Protein AF-A0AA38I1I3-F1 (afdb_monomer)

Nearest PDB structures (foldseek):
  5c1f-assembly1_B  TM=3.430E-01  e=2.189E+00  Schizosaccharomyces pombe 972h-

Radius of gyration: 20.24 Å; Cα contacts (8 Å, |Δi|>4): 78; chains: 1; bounding box: 51×34×50 Å

pLDDT: mean 78.79, std 9.0, range [45.0, 91.19]

Foldseek 3Di:
DDLVVLVCVLCVVVVVVCLVLLLAQWDDDPVATDGDPVSLVVLVVVLVVLVVVLVVVLVCLVPPDPDPPVVSVVVNVVSVVVNVVSNVSNVCNVPVNVVVRVVVVVVSVVQVVCVVVVNDDPSVVSSVVVVVVVVVVVVVVVVVVVVVD

Sequence (149 aa):
MCLFQKYVNAFKILHFQNQILGITVLNTTKNGFKKSNFRIYCNLLALILFSNYTVYTIYTKATIYKSQLLLQTVELIMVVANCTYVVAVWLLAITKHQKTMQLLSKVIHFDQNLHKMGVRINYQKQKKRNLVQLLFNNLKIEELENQKI

Organism: NCBI:txid2755281

Secondary structure (DSSP, 8-state):
--HHHHHHHHHHHHHHHHHHTTS--EEEETTEEEE-HHHHHHHHHHHHHHHHHHHHHHHHHHHT----HHHHHHHHHHHHHHHHHHHHHHHHHHHSHHHHHHHHHHHHHHHHHHHHTT----HHHHHHHHHHHHHHHHHHHHHHHHTT-

Solvent-accessible surface area (backbone atoms only — not comparable to full-atom values): 8316 Å² total; per-residue (Å²): 133,60,68,68,58,53,52,49,63,38,43,41,66,61,54,51,49,34,40,73,73,34,57,36,38,64,38,83,54,100,89,48,76,41,84,35,70,68,49,47,54,52,42,52,51,50,50,54,53,50,51,54,50,48,53,50,52,52,49,45,53,72,72,69,56,88,64,59,70,69,59,48,52,54,52,49,51,51,52,52,54,52,47,54,49,54,52,50,47,41,50,45,19,68,74,44,42,66,59,56,49,51,50,55,53,50,53,51,53,50,50,54,50,38,43,73,73,69,50,75,81,61,46,66,62,50,31,51,50,54,51,51,54,50,52,52,56,51,50,54,49,52,54,56,55,66,72,73,112

Mean predicted aligned error: 10.08 Å

Structure (mmCIF, N/CA/C/O backbone):
data_AF-A0AA38I1I3-F1
#
_entry.id   AF-A0AA38I1I3-F1
#
loop_
_atom_site.group_PDB
_atom_site.id
_atom_site.type_symbol
_atom_site.label_atom_id
_atom_site.label_alt_id
_atom_site.label_comp_id
_atom_site.label_asym_id
_atom_site.label_entity_id
_atom_site.label_seq_id
_atom_site.pdbx_PDB_ins_code
_atom_site.Cartn_x
_atom_site.Cartn_y
_atom_site.Cartn_z
_atom_site.occupancy
_atom_site.B_iso_or_equiv
_atom_site.auth_seq_id
_atom_site.auth_comp_id
_atom_site.auth_asym_id
_atom_site.auth_atom_id
_atom_site.pdbx_PDB_model_num
ATOM 1 N N . MET A 1 1 ? -15.773 4.062 27.057 1.00 50.62 1 MET A N 1
ATOM 2 C CA . MET A 1 1 ? -14.833 4.094 25.906 1.00 50.62 1 MET A CA 1
ATOM 3 C C . MET A 1 1 ? -15.580 3.664 24.646 1.00 50.62 1 MET A C 1
ATOM 5 O O . MET A 1 1 ? -16.109 2.559 24.638 1.00 50.62 1 MET A O 1
ATOM 9 N N . CYS A 1 2 ? -15.680 4.533 23.634 1.00 63.75 2 CYS A N 1
ATOM 10 C CA . CYS A 1 2 ? -16.495 4.305 22.432 1.00 63.75 2 CYS A CA 1
ATOM 11 C C . CYS A 1 2 ? -16.010 3.076 21.628 1.00 63.75 2 CYS A C 1
ATOM 13 O O . CYS A 1 2 ? -14.802 2.884 21.471 1.00 63.75 2 CYS A O 1
ATOM 15 N N . LEU A 1 3 ? -16.935 2.248 21.119 1.00 66.06 3 LEU A N 1
ATOM 16 C CA . LEU A 1 3 ? -16.645 1.039 20.320 1.00 66.06 3 LEU A CA 1
ATOM 17 C C . LEU A 1 3 ? -15.763 1.345 19.102 1.00 66.06 3 LEU A C 1
ATOM 19 O O . LEU A 1 3 ? -14.800 0.628 18.839 1.00 66.06 3 LEU A O 1
ATOM 23 N N . PHE A 1 4 ? -16.015 2.485 18.454 1.00 67.88 4 PHE A N 1
ATOM 24 C CA . PHE A 1 4 ? -15.1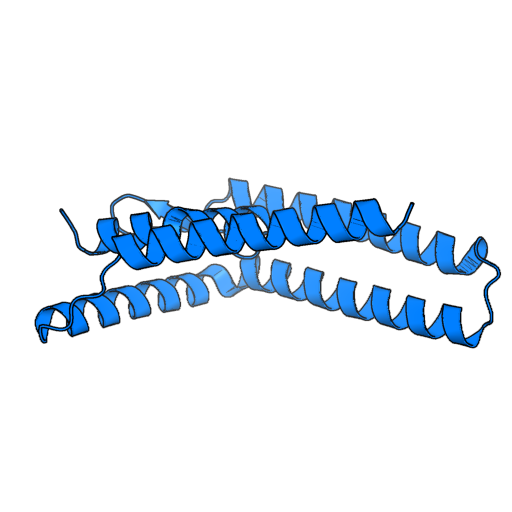86 3.019 17.373 1.00 67.88 4 PHE A CA 1
ATOM 25 C C . PHE A 1 4 ? -13.709 3.128 17.778 1.00 67.88 4 PHE A C 1
ATOM 27 O O . PHE A 1 4 ? -12.811 2.720 17.048 1.00 67.88 4 PHE A O 1
ATOM 34 N N . GLN A 1 5 ? -13.445 3.618 18.988 1.00 68.44 5 GLN A N 1
ATOM 35 C CA . GLN A 1 5 ? -12.089 3.838 19.474 1.00 68.44 5 GLN A CA 1
ATOM 36 C C . GLN A 1 5 ? -11.385 2.528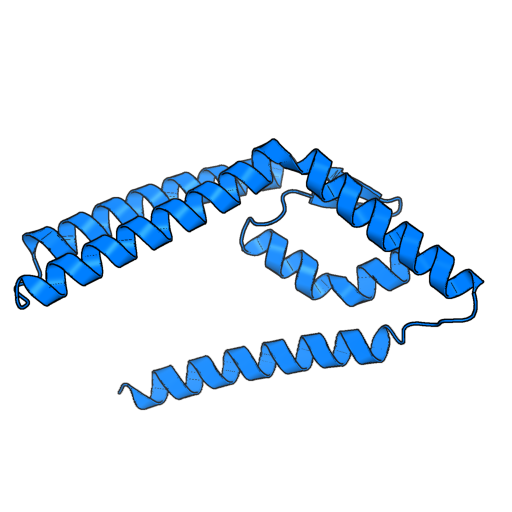 19.845 1.00 68.44 5 GLN A C 1
ATOM 38 O O . GLN A 1 5 ? -10.174 2.424 19.671 1.00 68.44 5 GLN A O 1
ATOM 43 N N . LYS A 1 6 ? -12.128 1.504 20.293 1.00 70.56 6 LYS A N 1
ATOM 44 C CA . LYS A 1 6 ? -11.585 0.148 20.490 1.00 70.56 6 LYS A CA 1
ATOM 45 C C . LYS A 1 6 ? -11.226 -0.511 19.156 1.00 70.56 6 LYS A C 1
ATOM 47 O O . LYS A 1 6 ? -10.121 -1.038 19.037 1.00 70.56 6 LYS A O 1
ATOM 52 N N . TYR A 1 7 ? -12.104 -0.405 18.157 1.00 70.62 7 TYR A N 1
ATOM 53 C CA . TYR A 1 7 ? -11.866 -0.910 16.802 1.00 70.62 7 TYR A CA 1
ATOM 54 C C . TYR A 1 7 ? -10.635 -0.250 16.166 1.00 70.62 7 TYR A C 1
ATOM 56 O O . TYR A 1 7 ? -9.682 -0.930 15.781 1.00 70.62 7 TYR A O 1
ATOM 64 N N . VAL A 1 8 ? -10.595 1.087 16.149 1.00 71.38 8 VAL A N 1
ATOM 65 C CA . VAL A 1 8 ? -9.458 1.849 15.614 1.00 71.38 8 VAL A CA 1
ATOM 66 C C . VAL A 1 8 ? -8.164 1.492 16.338 1.00 71.38 8 VAL A C 1
ATOM 68 O O . VAL A 1 8 ? -7.137 1.343 15.690 1.00 71.38 8 VAL A O 1
ATOM 71 N N . ASN A 1 9 ? -8.185 1.311 17.661 1.00 74.62 9 ASN A N 1
ATOM 72 C CA . ASN A 1 9 ? -6.972 0.990 18.415 1.00 74.62 9 ASN A CA 1
ATOM 73 C C . ASN A 1 9 ? -6.455 -0.438 18.150 1.00 74.62 9 ASN A C 1
ATOM 75 O O . ASN A 1 9 ? -5.247 -0.671 18.191 1.00 74.62 9 ASN A O 1
ATOM 79 N N . ALA A 1 10 ? -7.343 -1.389 17.853 1.00 71.06 10 ALA A N 1
ATOM 80 C CA . ALA A 1 10 ? -6.961 -2.756 17.504 1.00 71.06 10 ALA A CA 1
ATOM 81 C C . ALA A 1 10 ? -6.372 -2.854 16.091 1.00 71.06 10 ALA A C 1
ATOM 83 O O . ALA A 1 10 ? -5.372 -3.540 15.877 1.00 71.06 10 ALA A O 1
ATOM 84 N N . PHE A 1 11 ? -6.955 -2.117 15.144 1.00 73.38 11 PHE A N 1
ATOM 85 C CA . PHE A 1 11 ? -6.510 -2.069 13.751 1.00 73.38 11 PHE A CA 1
ATOM 86 C C . PHE A 1 11 ? -5.519 -0.937 13.463 1.00 73.38 11 PHE A C 1
ATOM 88 O O . PHE A 1 11 ? -5.116 -0.764 12.317 1.00 73.38 11 PHE A O 1
ATOM 95 N N . LYS A 1 12 ? -5.080 -0.190 14.483 1.00 76.25 12 LYS A N 1
ATOM 96 C CA . LYS A 1 12 ? -4.204 0.982 14.332 1.00 76.25 12 LYS A CA 1
ATOM 97 C C . LYS A 1 12 ? -2.928 0.656 13.564 1.00 76.25 12 LYS A C 1
ATOM 99 O O . LYS A 1 12 ? -2.538 1.416 12.688 1.00 76.25 12 LYS A O 1
ATOM 104 N N . ILE A 1 13 ? -2.306 -0.477 13.889 1.00 74.31 13 ILE A N 1
ATOM 105 C CA . ILE A 1 13 ? -1.047 -0.919 13.278 1.00 74.31 13 ILE A CA 1
ATOM 106 C C . ILE A 1 13 ? -1.269 -1.262 11.799 1.00 74.31 13 ILE A C 1
ATOM 108 O O . ILE A 1 13 ? -0.555 -0.758 10.941 1.00 74.31 13 ILE A O 1
ATOM 112 N N . LEU A 1 14 ? -2.316 -2.033 11.490 1.00 74.88 14 LEU A N 1
ATOM 113 C CA . LEU A 1 14 ? -2.663 -2.395 10.113 1.00 74.88 14 LEU A CA 1
ATOM 114 C C . LEU A 1 14 ? -3.053 -1.163 9.282 1.00 74.88 14 LEU A C 1
ATOM 116 O O . LEU A 1 14 ? -2.638 -1.013 8.139 1.00 74.88 14 LEU A O 1
ATOM 120 N N . HIS A 1 15 ? -3.832 -0.250 9.864 1.00 76.56 15 HIS A N 1
ATOM 121 C CA . HIS A 1 15 ? -4.217 0.991 9.203 1.00 76.56 15 HIS A CA 1
ATOM 122 C C . HIS A 1 15 ? -3.000 1.878 8.925 1.00 76.56 15 HIS A C 1
ATOM 124 O O . HIS A 1 15 ? -2.907 2.462 7.851 1.00 76.56 15 HIS A O 1
ATOM 130 N N . PHE A 1 16 ? -2.048 1.935 9.858 1.00 76.94 16 PHE A N 1
ATOM 131 C CA . PHE A 1 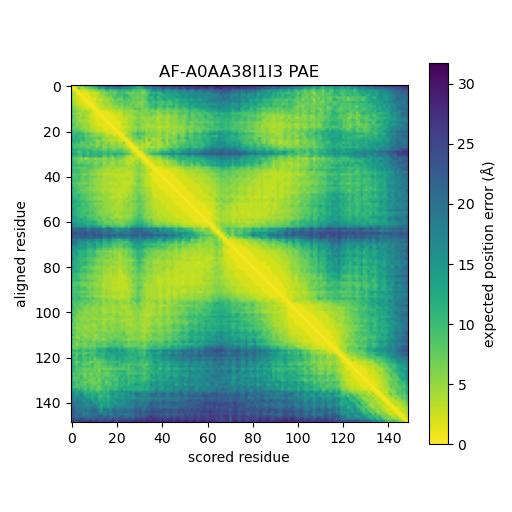16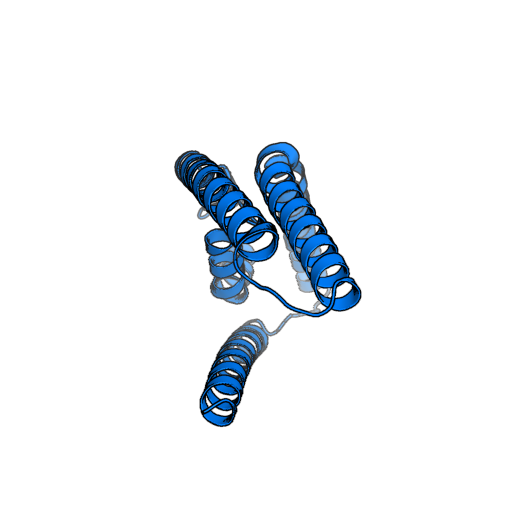 ? -0.790 2.651 9.678 1.00 76.94 16 PHE A CA 1
ATOM 132 C C . PHE A 1 16 ? 0.076 2.038 8.566 1.00 76.94 16 PHE A C 1
ATOM 134 O O . PHE A 1 16 ? 0.624 2.770 7.748 1.00 76.94 16 PHE A O 1
ATOM 141 N N . GLN A 1 17 ? 0.134 0.711 8.458 1.00 77.94 17 GLN A N 1
ATOM 142 C CA . GLN A 1 17 ? 0.820 0.043 7.347 1.00 77.94 17 GLN A CA 1
ATOM 143 C C . GLN A 1 17 ? 0.149 0.321 6.004 1.00 77.94 17 GLN A C 1
ATOM 145 O O . GLN A 1 17 ? 0.817 0.717 5.055 1.00 77.94 17 GLN A O 1
ATOM 150 N N . ASN A 1 18 ? -1.178 0.214 5.937 1.00 79.69 18 ASN A N 1
ATOM 151 C CA . ASN A 1 18 ? -1.936 0.535 4.725 1.00 79.69 18 ASN A CA 1
ATOM 152 C C . ASN A 1 18 ? -1.781 2.007 4.313 1.00 79.69 18 ASN A C 1
ATOM 154 O O . ASN A 1 18 ? -1.904 2.348 3.140 1.00 79.69 18 ASN A O 1
ATOM 158 N N . GLN A 1 19 ? -1.518 2.886 5.276 1.00 80.12 19 GLN A N 1
ATOM 159 C CA . GLN A 1 19 ? -1.193 4.282 5.036 1.00 80.12 19 GLN A CA 1
ATOM 160 C C . GLN A 1 19 ? 0.231 4.482 4.498 1.00 80.12 19 GLN A C 1
ATOM 162 O O . GLN A 1 19 ? 0.398 5.293 3.593 1.00 80.12 19 GLN A O 1
ATOM 167 N N . ILE A 1 20 ? 1.233 3.775 5.033 1.00 78.56 20 ILE A N 1
ATOM 168 C CA . ILE A 1 20 ? 2.620 3.824 4.532 1.00 78.56 20 ILE A CA 1
ATOM 169 C C . ILE A 1 20 ? 2.696 3.262 3.112 1.00 78.56 20 ILE A C 1
ATOM 171 O O . ILE A 1 20 ? 3.303 3.869 2.241 1.00 78.56 20 ILE A O 1
ATOM 175 N N . LEU A 1 21 ? 2.025 2.136 2.865 1.00 77.38 21 LEU A N 1
ATOM 176 C CA . LEU A 1 21 ? 1.981 1.474 1.559 1.00 77.38 21 LEU A CA 1
ATOM 177 C C . LEU A 1 21 ? 1.139 2.232 0.519 1.00 77.38 21 LEU A C 1
ATOM 179 O O . LEU A 1 21 ? 0.973 1.758 -0.602 1.00 77.38 21 LEU A O 1
ATOM 183 N N . GLY A 1 22 ? 0.542 3.367 0.889 1.00 75.19 22 GLY A N 1
ATOM 184 C CA . GLY A 1 22 ? -0.278 4.180 -0.005 1.00 75.19 22 GLY A CA 1
ATOM 185 C C . GLY A 1 22 ? -1.628 3.569 -0.391 1.00 75.19 22 GLY A C 1
ATOM 186 O O . GLY A 1 22 ? -2.340 4.116 -1.230 1.00 75.19 22 GLY A O 1
ATOM 187 N N . ILE A 1 23 ? -2.028 2.470 0.248 1.00 78.75 23 ILE A N 1
ATOM 188 C CA . ILE A 1 23 ? -3.291 1.756 -0.003 1.00 78.75 23 ILE A CA 1
ATOM 189 C C . ILE A 1 23 ? -4.488 2.556 0.535 1.00 78.75 23 ILE A C 1
ATOM 191 O O . ILE A 1 23 ? -5.605 2.457 0.023 1.00 78.75 23 ILE A O 1
ATOM 195 N N . THR A 1 24 ? -4.280 3.383 1.565 1.00 77.81 24 THR A N 1
ATOM 196 C CA . THR A 1 24 ? -5.336 4.232 2.131 1.00 77.81 24 THR A CA 1
ATOM 197 C C . THR A 1 24 ? -4.880 5.668 2.355 1.00 77.81 24 THR A C 1
ATOM 199 O O . THR A 1 24 ? -3.923 5.925 3.078 1.00 77.81 24 THR A O 1
ATOM 202 N N . VAL A 1 25 ? -5.653 6.617 1.825 1.00 81.25 25 VAL A N 1
ATOM 203 C CA . VAL A 1 25 ? -5.421 8.069 1.965 1.00 81.25 25 VAL A CA 1
ATOM 204 C C . VAL A 1 25 ? -6.232 8.687 3.126 1.00 81.25 25 VAL A C 1
ATOM 206 O O . VAL A 1 25 ? -6.306 9.904 3.331 1.00 81.25 25 VAL A O 1
ATOM 209 N N . LEU A 1 26 ? -6.905 7.835 3.894 1.00 79.12 26 LEU A N 1
ATOM 210 C CA . LEU A 1 26 ? -7.775 8.235 4.990 1.00 79.12 26 LEU A CA 1
ATOM 211 C C . LEU A 1 26 ? -6.955 8.433 6.262 1.00 79.12 26 LEU A C 1
ATOM 213 O O . LEU A 1 26 ? -6.073 7.639 6.576 1.00 79.12 26 LEU A O 1
ATOM 217 N N . ASN A 1 27 ? -7.282 9.479 7.007 1.00 78.38 27 ASN A N 1
ATOM 218 C CA . ASN A 1 27 ? -6.815 9.703 8.361 1.00 78.38 27 ASN A CA 1
ATOM 219 C C . ASN A 1 27 ? -7.931 9.382 9.358 1.00 78.38 27 ASN A C 1
ATOM 221 O O . ASN A 1 27 ? -9.113 9.601 9.084 1.00 78.38 27 ASN A O 1
ATOM 225 N N . THR A 1 28 ? -7.544 8.900 10.530 1.00 72.81 28 THR A N 1
ATOM 226 C CA . THR A 1 28 ? -8.469 8.585 11.623 1.00 72.81 28 THR A CA 1
ATOM 227 C C . THR A 1 28 ? -8.636 9.796 12.530 1.00 72.81 28 THR A C 1
ATOM 229 O O . THR A 1 28 ? -7.656 10.294 13.079 1.00 72.81 28 THR A O 1
ATOM 232 N N . THR A 1 29 ? -9.868 10.266 12.714 1.00 71.81 29 THR A N 1
ATOM 233 C CA . THR A 1 29 ? -10.228 11.279 13.719 1.00 71.81 29 THR A CA 1
ATOM 234 C C . THR A 1 29 ? -11.038 10.632 14.844 1.00 71.81 29 THR A C 1
ATOM 236 O O . THR A 1 29 ? -11.422 9.468 14.751 1.00 71.81 29 THR A O 1
ATOM 239 N N . LYS A 1 30 ? -11.312 11.371 15.930 1.00 63.34 30 LYS A N 1
ATOM 240 C CA . LYS A 1 30 ? -12.101 10.858 17.068 1.00 63.34 30 LYS A CA 1
ATOM 241 C C . LYS A 1 30 ? -13.515 10.394 16.669 1.00 63.34 30 LYS A C 1
ATOM 243 O O . LYS A 1 30 ? -14.045 9.501 17.320 1.00 63.34 30 LYS A O 1
ATOM 248 N N . ASN A 1 31 ? -14.074 10.947 15.587 1.00 64.19 31 ASN A N 1
ATOM 249 C CA . ASN A 1 31 ? -15.465 10.733 15.175 1.00 64.19 31 ASN A CA 1
ATOM 250 C C . ASN A 1 31 ? -15.609 10.001 13.826 1.00 64.19 31 ASN A C 1
ATOM 252 O O . ASN A 1 31 ? -16.728 9.843 13.347 1.00 64.19 31 ASN A O 1
ATOM 256 N N . GLY A 1 32 ? -14.516 9.568 13.183 1.00 72.00 32 GLY A N 1
ATOM 257 C CA . GLY A 1 32 ? -14.605 8.876 11.894 1.00 72.00 32 GLY A CA 1
ATOM 258 C C . GLY A 1 32 ? -13.318 8.882 11.072 1.00 72.00 32 GLY A C 1
ATOM 259 O O . GLY A 1 32 ? -12.233 9.184 11.566 1.00 72.00 32 GLY A O 1
ATOM 260 N N . PHE A 1 33 ? -13.451 8.552 9.788 1.00 78.50 33 PHE A N 1
ATOM 261 C CA . PHE A 1 33 ? -12.370 8.655 8.807 1.00 78.50 33 PHE A CA 1
ATOM 262 C C . PHE A 1 33 ? -12.525 9.945 8.007 1.00 78.50 33 PHE A C 1
ATOM 264 O O . PHE A 1 33 ? -13.623 10.270 7.560 1.00 78.50 33 PHE A O 1
ATOM 271 N N . LYS A 1 34 ? -11.430 10.680 7.808 1.00 81.19 34 LYS A N 1
ATOM 272 C CA . LYS A 1 34 ? -11.396 11.895 6.985 1.00 81.19 34 LYS A CA 1
ATOM 273 C C . LYS A 1 34 ? -10.280 11.787 5.956 1.00 81.19 34 LYS A C 1
ATOM 275 O O . LYS A 1 34 ? -9.194 11.309 6.264 1.00 81.19 34 LYS A O 1
ATOM 280 N N . LYS A 1 35 ? -10.523 12.260 4.738 1.00 81.44 35 LYS A N 1
ATOM 281 C CA . LYS A 1 35 ? -9.493 12.384 3.699 1.00 81.44 35 LYS A CA 1
ATOM 282 C C . LYS A 1 35 ? -8.354 13.296 4.176 1.00 81.44 35 LYS A C 1
ATOM 284 O O . LYS A 1 35 ? -8.618 14.352 4.751 1.00 81.44 35 LYS A O 1
ATOM 289 N N . SER A 1 36 ? -7.104 12.906 3.930 1.00 83.62 36 SER A N 1
ATOM 290 C CA . SER A 1 36 ? -5.931 13.742 4.207 1.00 83.62 36 SER A CA 1
ATOM 291 C C . SER A 1 36 ? -5.271 14.177 2.907 1.00 83.62 36 SER A C 1
ATOM 293 O O . SER A 1 36 ? -4.767 13.338 2.168 1.00 83.62 36 SER A O 1
ATOM 295 N N . ASN A 1 37 ? -5.241 15.487 2.647 1.00 80.75 37 ASN A N 1
ATOM 296 C CA . ASN A 1 37 ? -4.601 16.036 1.449 1.00 80.75 37 ASN A CA 1
ATOM 297 C C . ASN A 1 37 ? -3.091 15.763 1.442 1.00 80.75 37 ASN A C 1
ATOM 299 O O . ASN A 1 37 ? -2.562 15.347 0.421 1.00 80.75 37 ASN A O 1
ATOM 303 N N . PHE A 1 38 ? -2.423 15.884 2.595 1.00 83.94 38 PHE A N 1
ATOM 304 C CA . PHE A 1 38 ? -0.999 15.559 2.743 1.00 83.94 38 PHE A CA 1
ATOM 305 C C . PHE A 1 38 ? -0.668 14.145 2.242 1.00 83.94 38 PHE A C 1
ATOM 307 O O . PHE A 1 38 ? 0.249 13.960 1.453 1.00 83.94 38 PHE A O 1
ATOM 314 N N . ARG A 1 39 ? -1.480 13.149 2.616 1.00 82.56 39 ARG A N 1
ATOM 315 C CA . ARG A 1 39 ? -1.273 11.756 2.192 1.00 82.56 39 ARG A CA 1
ATOM 316 C C . ARG A 1 39 ? -1.503 11.540 0.695 1.00 82.56 39 ARG A C 1
ATOM 318 O O . ARG A 1 39 ? -0.887 10.651 0.123 1.00 82.56 39 ARG A O 1
ATOM 325 N N . ILE A 1 40 ? -2.356 12.344 0.056 1.00 83.81 40 ILE A N 1
ATOM 326 C CA . ILE A 1 40 ? -2.520 12.317 -1.408 1.00 83.81 40 ILE A CA 1
ATOM 327 C C . ILE A 1 40 ? -1.234 12.783 -2.065 1.00 83.81 40 ILE A C 1
ATOM 329 O O . ILE A 1 40 ? -0.753 12.114 -2.970 1.00 83.81 40 ILE A O 1
ATOM 333 N N . TYR A 1 41 ? -0.660 13.888 -1.584 1.00 86.88 41 TYR A N 1
ATOM 334 C CA . TYR A 1 41 ? 0.611 14.384 -2.101 1.00 86.88 41 TYR A CA 1
ATOM 335 C C . TYR A 1 41 ? 1.738 13.369 -1.894 1.00 86.88 41 TYR A C 1
ATOM 337 O O . TYR A 1 41 ? 2.477 13.110 -2.836 1.00 86.88 41 TYR A O 1
ATOM 345 N N . CYS A 1 42 ? 1.821 12.718 -0.727 1.00 85.38 42 CYS A N 1
ATOM 346 C CA . CYS A 1 42 ? 2.784 11.635 -0.505 1.00 85.38 42 CYS A CA 1
ATOM 347 C C . CYS A 1 42 ? 2.587 10.466 -1.482 1.00 85.38 42 CYS A C 1
ATOM 349 O O . CYS A 1 42 ? 3.565 9.988 -2.044 1.00 85.38 42 CYS A O 1
ATOM 351 N N . ASN A 1 43 ? 1.343 10.035 -1.726 1.00 85.50 43 ASN A N 1
ATOM 352 C CA . ASN A 1 43 ? 1.056 8.979 -2.702 1.00 85.50 43 ASN A CA 1
ATOM 353 C C . ASN A 1 43 ? 1.414 9.385 -4.133 1.00 85.50 43 ASN A C 1
ATOM 355 O O . ASN A 1 43 ? 1.935 8.565 -4.880 1.00 85.50 43 ASN A O 1
ATOM 359 N N . LEU A 1 44 ? 1.138 10.630 -4.527 1.00 85.69 44 LEU A N 1
ATOM 360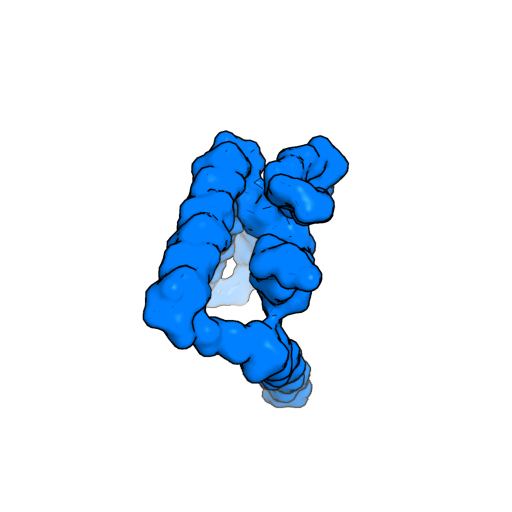 C CA . LEU A 1 44 ? 1.502 11.139 -5.850 1.00 85.69 44 LEU A CA 1
ATOM 361 C C . LEU A 1 44 ? 3.023 11.212 -6.016 1.00 85.69 44 LEU A C 1
ATOM 363 O O . LEU A 1 44 ? 3.542 10.777 -7.039 1.00 85.69 44 LEU A O 1
ATOM 367 N N . LEU A 1 45 ? 3.738 11.697 -4.997 1.00 89.06 45 LEU A N 1
ATOM 368 C CA . LEU A 1 45 ? 5.199 11.713 -4.982 1.00 89.06 45 LEU A CA 1
ATOM 369 C C . LEU A 1 45 ? 5.766 10.289 -5.082 1.00 89.06 45 LEU A C 1
ATOM 371 O O . LEU A 1 45 ? 6.649 10.034 -5.897 1.00 89.06 45 LEU A O 1
ATOM 375 N N . ALA A 1 46 ? 5.225 9.352 -4.299 1.00 87.19 46 ALA A N 1
ATOM 376 C CA . ALA A 1 46 ? 5.611 7.949 -4.362 1.00 87.19 46 ALA A CA 1
ATOM 377 C C . ALA A 1 46 ? 5.366 7.362 -5.760 1.00 87.19 46 ALA A C 1
ATOM 379 O O . ALA A 1 46 ? 6.224 6.649 -6.269 1.00 87.19 46 ALA A O 1
ATOM 380 N N . LEU A 1 47 ? 4.246 7.705 -6.410 1.00 87.56 47 LEU A N 1
ATOM 381 C CA . LEU A 1 47 ? 3.919 7.261 -7.768 1.00 87.56 47 LEU A CA 1
ATOM 382 C C . LEU A 1 47 ? 4.941 7.757 -8.794 1.00 87.56 47 LEU A C 1
ATOM 384 O O . LEU A 1 47 ? 5.401 6.965 -9.611 1.00 87.56 47 LEU A O 1
ATOM 388 N N . ILE A 1 48 ? 5.349 9.026 -8.701 1.00 88.31 48 ILE A N 1
ATOM 389 C CA . ILE A 1 48 ? 6.385 9.611 -9.565 1.00 88.31 48 ILE A CA 1
ATOM 390 C C . ILE A 1 48 ? 7.742 8.928 -9.337 1.00 88.31 48 ILE A C 1
ATOM 392 O O . ILE A 1 48 ? 8.443 8.589 -10.291 1.00 88.31 48 ILE A O 1
ATOM 396 N N . LEU A 1 49 ? 8.141 8.708 -8.083 1.00 90.56 49 LEU A N 1
ATOM 397 C CA . LEU A 1 49 ? 9.409 8.039 -7.774 1.00 90.56 49 LEU A CA 1
ATOM 398 C C . LEU A 1 49 ? 9.403 6.581 -8.257 1.00 90.56 49 LEU A C 1
ATOM 400 O O . LEU A 1 49 ? 10.363 6.127 -8.878 1.00 90.56 49 LEU A O 1
ATOM 404 N N . PHE A 1 50 ? 8.296 5.871 -8.037 1.00 89.19 50 PHE A N 1
ATOM 405 C CA . PHE A 1 50 ? 8.124 4.483 -8.452 1.00 89.19 50 PHE A CA 1
ATOM 406 C C . PHE A 1 50 ? 8.119 4.322 -9.976 1.00 89.19 50 PHE A C 1
ATOM 408 O O . PHE A 1 50 ? 8.734 3.388 -10.493 1.00 89.19 50 PHE A O 1
ATOM 415 N N . SER A 1 51 ? 7.480 5.236 -10.717 1.00 86.50 51 SER A N 1
ATOM 416 C CA . SER A 1 51 ? 7.493 5.190 -12.182 1.00 86.50 51 SER A CA 1
ATOM 417 C C . SER A 1 51 ? 8.904 5.390 -12.736 1.00 86.50 51 SER A C 1
ATOM 419 O O . SER A 1 51 ? 9.324 4.626 -13.602 1.00 86.50 51 SER A O 1
ATOM 421 N N . ASN A 1 52 ? 9.662 6.351 -12.194 1.00 89.50 52 ASN A N 1
ATOM 422 C CA . ASN A 1 52 ? 11.055 6.579 -12.594 1.00 89.50 52 ASN A CA 1
ATOM 423 C C . ASN A 1 52 ? 11.937 5.359 -12.297 1.00 89.50 52 ASN A C 1
ATOM 425 O O . ASN A 1 52 ? 12.685 4.909 -13.166 1.00 89.50 52 ASN A O 1
ATOM 429 N N . TYR A 1 53 ? 11.801 4.781 -11.101 1.00 90.25 53 TYR A N 1
ATOM 430 C CA . TYR A 1 53 ? 12.511 3.558 -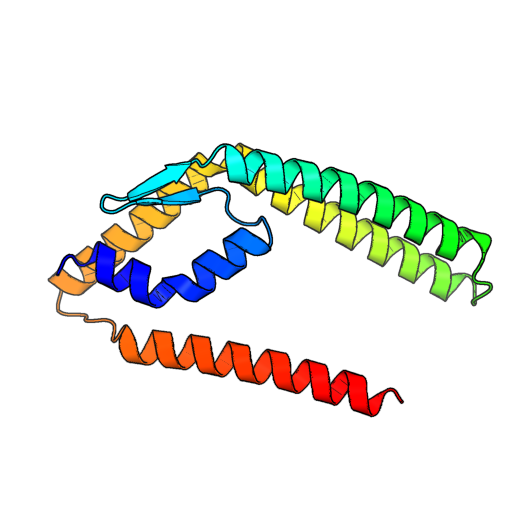10.733 1.00 90.25 53 TYR A CA 1
ATOM 431 C C . TYR A 1 53 ? 12.169 2.395 -11.675 1.00 90.25 53 TYR A C 1
ATOM 433 O O . TYR A 1 53 ? 13.067 1.715 -12.162 1.00 90.25 53 TYR A O 1
ATOM 441 N N . THR A 1 54 ? 10.888 2.209 -12.006 1.00 89.06 54 THR A N 1
ATOM 442 C CA . THR A 1 54 ? 10.451 1.128 -12.903 1.00 89.06 54 THR A CA 1
ATOM 443 C C . THR A 1 54 ? 11.038 1.282 -14.304 1.00 89.06 54 THR A C 1
ATOM 445 O O . THR A 1 54 ? 11.523 0.304 -14.871 1.00 89.06 54 THR A O 1
ATOM 448 N N . VAL A 1 55 ? 11.035 2.498 -14.861 1.00 90.31 55 VAL A N 1
ATOM 449 C CA . VAL A 1 55 ? 11.644 2.775 -16.174 1.00 90.31 55 VAL A CA 1
ATOM 450 C C . VAL A 1 55 ? 13.136 2.441 -16.151 1.00 90.31 55 VAL A C 1
ATOM 452 O O . VAL A 1 55 ? 13.629 1.776 -17.062 1.00 90.31 55 VAL A O 1
ATOM 455 N N . TYR A 1 56 ? 13.841 2.815 -15.081 1.00 90.44 56 TYR A N 1
ATOM 456 C CA . TYR A 1 56 ? 15.246 2.459 -14.895 1.00 90.44 56 TYR A CA 1
ATOM 457 C C . TYR A 1 56 ? 15.460 0.936 -14.795 1.00 90.44 56 TYR A C 1
ATOM 459 O O . TYR A 1 56 ? 16.351 0.388 -15.448 1.00 90.44 56 TYR A O 1
ATOM 467 N N . THR A 1 57 ? 14.623 0.212 -14.045 1.00 87.69 57 THR A N 1
ATOM 468 C CA . THR A 1 57 ? 14.692 -1.259 -13.956 1.00 87.69 57 THR A CA 1
ATOM 469 C C . THR A 1 57 ? 14.445 -1.927 -15.308 1.00 87.69 57 THR A C 1
ATOM 471 O O . THR A 1 57 ? 15.155 -2.864 -15.667 1.00 87.69 57 THR A O 1
ATOM 474 N N . ILE A 1 58 ? 13.474 -1.443 -16.084 1.00 88.94 58 ILE A N 1
ATOM 475 C CA . ILE A 1 58 ? 13.213 -1.953 -17.436 1.00 88.94 58 ILE A CA 1
ATOM 476 C C . ILE A 1 58 ? 14.427 -1.698 -18.336 1.00 88.94 58 ILE A C 1
ATOM 478 O O . ILE A 1 58 ? 14.891 -2.624 -18.997 1.00 88.94 58 ILE A O 1
ATOM 482 N N . TYR A 1 59 ? 14.981 -0.482 -18.320 1.00 88.31 59 TYR A N 1
ATOM 483 C CA . TYR A 1 59 ? 16.153 -0.123 -19.120 1.00 88.31 59 TYR A CA 1
ATOM 484 C C . TYR A 1 59 ? 17.362 -1.012 -18.804 1.00 88.31 59 TYR A C 1
ATOM 486 O O . TYR A 1 59 ? 17.965 -1.596 -19.706 1.00 88.31 59 TYR A O 1
ATOM 494 N N . THR A 1 60 ? 17.692 -1.154 -17.521 1.00 86.75 60 THR A N 1
ATOM 495 C CA . THR A 1 60 ? 18.828 -1.968 -17.064 1.00 86.75 60 THR A CA 1
ATOM 496 C C . THR A 1 60 ? 18.651 -3.445 -17.409 1.00 86.75 60 THR A C 1
ATOM 498 O O . THR A 1 60 ? 19.582 -4.065 -17.924 1.00 86.75 60 THR A O 1
ATOM 501 N N . LYS A 1 61 ? 17.452 -4.009 -17.216 1.00 83.50 61 LYS A N 1
ATOM 502 C CA . LYS A 1 61 ? 17.165 -5.397 -17.602 1.00 83.50 61 LYS A CA 1
ATOM 503 C C . LYS A 1 61 ? 17.169 -5.610 -19.111 1.00 83.50 61 LYS A C 1
ATOM 505 O O . LYS A 1 61 ? 17.578 -6.678 -19.545 1.00 83.50 61 LYS A O 1
ATOM 510 N N . ALA A 1 62 ? 16.740 -4.630 -19.903 1.00 81.50 62 ALA A N 1
ATOM 511 C CA . ALA A 1 62 ? 16.702 -4.741 -21.359 1.00 81.50 62 ALA A CA 1
ATOM 512 C C . ALA A 1 62 ? 18.089 -4.604 -22.014 1.00 81.50 62 ALA A C 1
ATOM 514 O O . ALA A 1 62 ? 18.350 -5.263 -23.016 1.00 81.50 62 ALA A O 1
ATOM 515 N N . THR A 1 63 ? 18.971 -3.761 -21.464 1.00 80.00 63 THR A N 1
ATOM 516 C CA . THR A 1 63 ? 20.226 -3.366 -22.138 1.00 80.00 63 THR A CA 1
ATOM 517 C C . THR A 1 63 ? 21.502 -3.909 -21.491 1.00 80.00 63 THR A C 1
ATOM 519 O O . THR A 1 63 ? 22.468 -4.168 -22.204 1.00 80.00 63 THR A O 1
ATOM 522 N N . ILE A 1 64 ? 21.529 -4.098 -20.167 1.00 73.94 64 ILE A N 1
ATOM 523 C CA . ILE A 1 64 ? 22.766 -4.390 -19.417 1.00 73.94 64 ILE A CA 1
ATOM 524 C C . ILE A 1 64 ? 22.893 -5.882 -19.092 1.00 73.94 64 ILE A C 1
ATOM 526 O O . ILE A 1 64 ? 23.977 -6.454 -19.196 1.00 73.94 64 ILE A O 1
ATOM 530 N N . TYR A 1 65 ? 21.792 -6.539 -18.722 1.00 69.94 65 TYR A N 1
ATOM 531 C CA . TYR A 1 65 ? 21.811 -7.951 -18.346 1.00 69.94 65 TYR A CA 1
ATOM 532 C C . TYR A 1 65 ? 21.695 -8.865 -19.570 1.00 69.94 65 TYR A C 1
ATOM 534 O O . TYR A 1 65 ? 20.625 -9.015 -20.154 1.00 69.94 65 TYR A O 1
ATOM 542 N N . LYS A 1 66 ? 22.794 -9.537 -19.923 1.00 64.94 66 LYS A N 1
ATOM 543 C CA . LYS A 1 66 ? 22.794 -10.654 -20.880 1.00 64.94 66 LYS A CA 1
ATOM 544 C C . LYS A 1 66 ? 22.443 -11.960 -20.159 1.00 64.94 66 LYS A C 1
ATOM 546 O O . LYS A 1 66 ? 23.329 -12.744 -19.833 1.00 64.94 66 LYS A O 1
ATOM 551 N N . SER A 1 67 ? 21.161 -12.182 -19.878 1.00 67.06 67 SER A N 1
ATOM 552 C CA . SER A 1 67 ? 20.650 -13.512 -19.515 1.00 67.06 67 SER A CA 1
ATOM 553 C C . SER A 1 67 ? 20.115 -14.234 -20.760 1.00 67.06 67 SER A C 1
ATOM 555 O O . SER A 1 67 ? 20.134 -13.695 -21.868 1.00 67.06 67 SER A O 1
ATOM 557 N N . GLN A 1 68 ? 19.657 -15.479 -20.612 1.00 77.12 68 GLN A N 1
ATOM 558 C CA . GLN A 1 68 ? 18.934 -16.159 -21.689 1.00 77.12 68 GLN A CA 1
ATOM 559 C C . GLN A 1 68 ? 17.660 -15.369 -22.043 1.00 77.12 68 GLN A C 1
ATOM 561 O O . GLN A 1 68 ? 16.894 -15.002 -21.153 1.00 77.12 68 GLN A O 1
ATOM 566 N N . LEU A 1 69 ? 17.403 -15.160 -23.340 1.00 77.38 69 LEU A N 1
ATOM 567 C CA . LEU A 1 69 ? 16.277 -14.362 -23.868 1.00 77.38 69 LEU A CA 1
ATOM 568 C C . LEU A 1 69 ? 14.911 -14.713 -23.245 1.00 77.38 69 LEU A C 1
ATOM 570 O O . LEU A 1 69 ? 14.102 -13.828 -22.963 1.00 77.38 69 LEU A O 1
ATOM 574 N N . LEU A 1 70 ? 14.652 -16.001 -22.993 1.00 79.06 70 LEU A N 1
ATOM 575 C CA . LEU A 1 70 ? 13.416 -16.461 -22.345 1.00 79.06 70 LEU A CA 1
ATOM 576 C C . LEU A 1 70 ? 13.294 -15.974 -20.895 1.00 79.06 70 LEU A C 1
ATOM 578 O O . LEU A 1 70 ? 12.221 -15.568 -20.462 1.00 79.06 70 LEU A O 1
ATOM 582 N N . LEU A 1 71 ? 14.390 -15.972 -20.140 1.00 81.69 71 LEU A N 1
ATOM 583 C CA . LEU A 1 71 ? 14.382 -15.539 -18.745 1.00 81.69 71 LEU A CA 1
ATOM 584 C C . LEU A 1 71 ? 14.232 -14.014 -18.650 1.00 81.69 71 LEU A C 1
ATOM 586 O O . LEU A 1 71 ? 13.441 -13.511 -17.855 1.00 81.69 71 LEU A O 1
ATOM 590 N N . GLN A 1 72 ? 14.904 -13.279 -19.538 1.00 81.25 72 GLN A N 1
ATOM 591 C CA . GLN A 1 72 ? 14.793 -11.823 -19.643 1.00 81.25 72 GLN A CA 1
ATOM 592 C C . GLN A 1 72 ? 13.361 -11.363 -19.974 1.00 81.25 72 GLN A C 1
ATOM 594 O O . GLN A 1 72 ? 12.848 -10.425 -19.363 1.00 81.25 72 GLN A O 1
ATOM 599 N N . THR A 1 73 ? 12.694 -12.034 -20.917 1.00 83.75 73 THR A N 1
ATOM 600 C CA . THR A 1 73 ? 11.316 -11.700 -21.317 1.00 83.75 73 THR A CA 1
ATOM 601 C C . THR A 1 73 ? 10.310 -11.972 -20.201 1.00 83.75 73 THR A C 1
ATOM 603 O O . THR A 1 73 ? 9.478 -11.108 -19.917 1.00 83.75 73 THR A O 1
ATOM 606 N N . VAL A 1 74 ? 10.415 -13.109 -19.506 1.00 88.19 74 VAL A N 1
ATOM 607 C CA . VAL A 1 74 ? 9.551 -13.422 -18.353 1.00 88.19 74 VAL A CA 1
ATOM 608 C C . VAL A 1 74 ? 9.743 -12.406 -17.226 1.00 88.19 74 VAL A C 1
ATOM 610 O O . VAL A 1 74 ? 8.764 -11.903 -16.671 1.00 88.19 74 VAL A O 1
ATOM 613 N N . GLU A 1 75 ? 10.986 -12.042 -16.911 1.00 85.25 75 GLU A N 1
ATOM 614 C CA . GLU A 1 75 ? 11.266 -11.032 -15.889 1.00 85.25 75 GLU A CA 1
ATOM 615 C C . GLU A 1 75 ? 10.699 -9.653 -16.239 1.00 85.25 75 GLU A C 1
ATOM 617 O O . GLU A 1 75 ? 10.155 -8.980 -15.362 1.00 85.25 75 GLU A O 1
ATOM 622 N N . LEU A 1 76 ? 10.792 -9.232 -17.502 1.00 86.62 76 LEU A N 1
ATOM 623 C CA . LEU A 1 76 ? 10.209 -7.970 -17.960 1.00 86.62 76 LEU A CA 1
ATOM 624 C C . LEU A 1 76 ? 8.681 -7.983 -17.847 1.00 86.62 76 LEU A C 1
ATOM 626 O O . LEU A 1 76 ? 8.106 -7.021 -17.336 1.00 86.62 76 LEU A O 1
ATOM 630 N N . ILE A 1 77 ? 8.028 -9.080 -18.243 1.00 89.19 77 ILE A N 1
ATOM 631 C CA . ILE A 1 77 ? 6.573 -9.241 -18.095 1.00 89.19 77 ILE A CA 1
ATOM 632 C C . ILE A 1 77 ? 6.174 -9.138 -16.619 1.00 89.19 77 ILE A C 1
ATOM 634 O O . ILE A 1 77 ? 5.237 -8.408 -16.293 1.00 89.19 77 ILE A O 1
ATOM 638 N N . MET A 1 78 ? 6.904 -9.802 -15.715 1.00 89.12 78 MET A N 1
ATOM 639 C CA . MET A 1 78 ? 6.642 -9.714 -14.274 1.00 89.12 78 MET A CA 1
ATOM 640 C C . MET A 1 78 ? 6.807 -8.289 -13.737 1.00 89.12 78 MET A C 1
ATOM 642 O O . MET A 1 78 ? 5.966 -7.825 -12.967 1.00 89.12 78 MET A O 1
ATOM 646 N N . VAL A 1 79 ? 7.858 -7.572 -14.144 1.00 88.81 79 VAL A N 1
ATOM 647 C CA . VAL A 1 79 ? 8.086 -6.179 -13.720 1.00 88.81 79 VAL A CA 1
ATOM 648 C C . VAL A 1 79 ? 6.949 -5.271 -14.194 1.00 88.81 79 VAL A C 1
ATOM 650 O O . VAL A 1 79 ? 6.421 -4.489 -13.402 1.00 88.81 79 VAL A O 1
ATOM 653 N N . VAL A 1 80 ? 6.522 -5.401 -15.451 1.00 89.31 80 VAL A N 1
ATOM 654 C CA . VAL A 1 80 ? 5.417 -4.604 -16.008 1.00 89.31 80 VAL A CA 1
ATOM 655 C C . VAL A 1 80 ? 4.087 -4.944 -15.325 1.00 89.31 80 VAL A C 1
ATOM 657 O O . VAL A 1 80 ? 3.345 -4.037 -14.939 1.00 89.31 80 VAL A O 1
ATOM 660 N N . ALA A 1 81 ? 3.793 -6.227 -15.104 1.00 91.19 81 ALA A N 1
ATOM 661 C CA . ALA A 1 81 ? 2.587 -6.664 -14.399 1.00 91.19 81 ALA A CA 1
ATOM 662 C C . ALA A 1 81 ? 2.546 -6.142 -12.951 1.00 91.19 81 ALA A C 1
ATOM 664 O O . ALA A 1 81 ? 1.539 -5.591 -12.508 1.00 91.19 81 ALA A O 1
ATOM 665 N N . ASN A 1 82 ? 3.663 -6.225 -12.226 1.00 87.88 82 ASN A N 1
ATOM 666 C CA . ASN A 1 82 ? 3.750 -5.699 -10.864 1.00 87.88 82 ASN A CA 1
ATOM 667 C C . ASN A 1 82 ? 3.622 -4.171 -10.834 1.00 87.88 82 ASN A C 1
ATOM 669 O O . ASN A 1 82 ? 2.925 -3.629 -9.976 1.00 87.88 82 ASN A O 1
ATOM 673 N N . CYS A 1 83 ? 4.240 -3.467 -11.784 1.00 89.19 83 CYS A N 1
ATOM 674 C CA . CYS A 1 83 ? 4.122 -2.015 -11.881 1.00 89.19 83 CYS A CA 1
ATOM 675 C C . CYS A 1 83 ? 2.675 -1.580 -12.134 1.00 89.19 83 CYS A C 1
ATOM 677 O O . CYS A 1 83 ? 2.140 -0.746 -11.401 1.00 89.19 83 CYS A O 1
ATOM 679 N N . THR A 1 84 ? 2.016 -2.183 -13.127 1.00 89.31 84 THR A N 1
ATOM 680 C CA . THR A 1 84 ? 0.613 -1.876 -13.445 1.00 89.31 84 THR A CA 1
ATOM 681 C C . THR A 1 84 ? -0.305 -2.147 -12.256 1.00 89.31 84 THR A C 1
ATOM 683 O O . THR A 1 84 ? -1.166 -1.317 -11.958 1.00 89.31 84 THR A O 1
ATOM 686 N N . TYR A 1 85 ? -0.074 -3.234 -11.513 1.00 89.88 85 TYR A N 1
ATOM 687 C CA . TYR A 1 85 ? -0.787 -3.520 -10.270 1.00 89.88 85 TYR A CA 1
ATOM 688 C C . TYR A 1 85 ? -0.594 -2.421 -9.211 1.00 89.88 85 TYR A C 1
ATOM 690 O O . TYR A 1 85 ? -1.580 -1.881 -8.704 1.00 89.88 85 TYR A O 1
ATOM 698 N N . VAL A 1 86 ? 0.651 -2.046 -8.892 1.00 88.19 86 VAL A N 1
ATOM 699 C CA . VAL A 1 86 ? 0.948 -1.023 -7.868 1.00 88.19 86 VAL A CA 1
ATOM 700 C C . VAL A 1 86 ? 0.334 0.327 -8.243 1.00 88.19 86 VAL A C 1
ATOM 702 O O . VAL A 1 86 ? -0.349 0.950 -7.423 1.00 88.19 86 VAL A O 1
ATOM 705 N N . VAL A 1 87 ? 0.502 0.754 -9.498 1.00 88.44 87 VAL A N 1
ATOM 706 C CA . VAL A 1 87 ? -0.071 2.006 -10.012 1.00 88.44 87 VAL A CA 1
ATOM 707 C C . 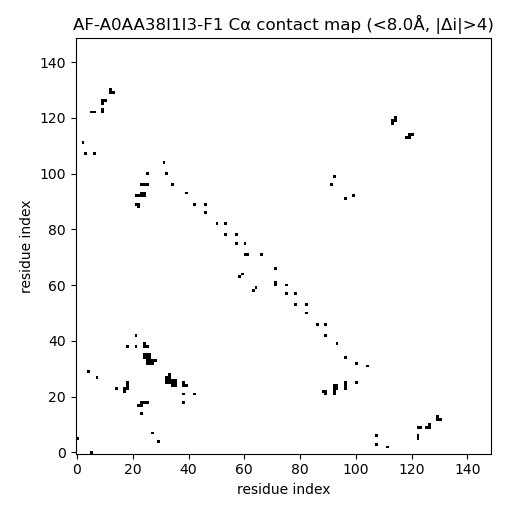VAL A 1 87 ? -1.598 1.982 -9.924 1.00 88.44 87 VAL A C 1
ATOM 709 O O . VAL A 1 87 ? -2.199 2.949 -9.448 1.00 88.44 87 VAL A O 1
ATOM 712 N N . ALA A 1 88 ? -2.239 0.876 -10.314 1.00 88.81 88 ALA A N 1
ATOM 713 C CA . ALA A 1 88 ? -3.688 0.728 -10.219 1.00 88.81 88 ALA A CA 1
ATOM 714 C C . ALA A 1 88 ? -4.180 0.823 -8.767 1.00 88.81 88 ALA A C 1
ATOM 716 O O . ALA A 1 88 ? -5.146 1.540 -8.496 1.00 88.81 88 ALA A O 1
ATOM 717 N N . VAL A 1 89 ? -3.504 0.163 -7.819 1.00 87.31 89 VAL A N 1
ATOM 718 C CA . VAL A 1 89 ? -3.851 0.223 -6.389 1.00 87.31 89 VAL A CA 1
ATOM 719 C C . VAL A 1 89 ? -3.753 1.654 -5.862 1.00 87.31 89 VAL A C 1
ATOM 721 O O . VAL A 1 89 ? -4.683 2.128 -5.204 1.00 87.31 89 VAL A O 1
ATOM 724 N N . TRP A 1 90 ? -2.677 2.376 -6.175 1.00 86.81 90 TRP A N 1
ATOM 725 C CA . TRP A 1 90 ? -2.493 3.757 -5.719 1.00 86.81 90 TRP A CA 1
ATOM 726 C C . TRP A 1 90 ? -3.488 4.732 -6.359 1.00 86.81 90 TRP A C 1
ATOM 728 O O . TRP A 1 90 ? -4.057 5.579 -5.660 1.00 86.81 90 TRP A O 1
ATOM 738 N N . LEU A 1 91 ? -3.791 4.580 -7.651 1.00 86.00 91 LEU A N 1
ATOM 739 C CA . LEU A 1 91 ? -4.831 5.366 -8.323 1.00 86.00 91 LEU A CA 1
ATOM 740 C C . LEU A 1 91 ? -6.222 5.084 -7.747 1.00 86.00 91 LEU A C 1
ATOM 742 O O . LEU A 1 91 ? -7.001 6.015 -7.514 1.00 86.00 91 LEU A O 1
ATOM 746 N N . LEU A 1 92 ? -6.547 3.821 -7.470 1.00 86.12 92 LEU A N 1
ATOM 747 C CA . LEU A 1 92 ? -7.807 3.441 -6.831 1.00 86.12 92 LEU A CA 1
ATOM 748 C C . LEU A 1 92 ? -7.905 3.994 -5.407 1.00 86.12 92 LEU A C 1
ATOM 750 O O . LEU A 1 92 ? -8.967 4.492 -5.023 1.00 86.12 92 LEU A O 1
ATOM 754 N N . ALA A 1 93 ? -6.807 3.990 -4.649 1.00 83.56 93 ALA A N 1
ATOM 755 C CA . ALA A 1 93 ? -6.755 4.568 -3.310 1.00 83.56 93 ALA A CA 1
ATOM 756 C C . ALA A 1 93 ? -7.076 6.074 -3.318 1.00 83.56 93 ALA A C 1
ATOM 758 O O . ALA A 1 93 ? -7.797 6.553 -2.438 1.00 83.56 93 ALA A O 1
ATOM 759 N N . ILE A 1 94 ? -6.602 6.815 -4.327 1.00 82.56 94 ILE A N 1
ATOM 760 C CA . ILE A 1 94 ? -6.878 8.252 -4.488 1.00 82.56 94 ILE A CA 1
ATOM 761 C C . ILE A 1 94 ? -8.305 8.487 -5.001 1.00 82.56 94 ILE A C 1
ATOM 763 O O . ILE A 1 94 ? -9.049 9.289 -4.431 1.00 82.56 94 ILE A O 1
ATOM 767 N N . THR A 1 95 ? -8.721 7.794 -6.060 1.00 84.38 95 THR A N 1
ATOM 768 C CA . THR A 1 95 ? -9.994 8.064 -6.756 1.00 84.38 95 THR A CA 1
ATOM 769 C C . THR A 1 95 ? -11.208 7.516 -6.011 1.00 84.38 95 THR A C 1
ATOM 771 O O . THR A 1 95 ? -12.231 8.193 -5.910 1.00 84.38 95 THR A O 1
ATOM 774 N N . LYS A 1 96 ? -11.113 6.312 -5.438 1.00 85.56 96 LYS A N 1
ATOM 775 C CA . LYS A 1 96 ? -12.225 5.620 -4.765 1.00 85.56 96 LYS A CA 1
ATOM 776 C C . LYS A 1 96 ? -12.179 5.729 -3.238 1.00 85.56 96 LYS A C 1
ATOM 778 O O . LYS A 1 96 ? -12.915 5.013 -2.562 1.00 85.56 96 LYS A O 1
ATOM 783 N N . HIS A 1 97 ? -11.413 6.674 -2.687 1.00 81.56 97 HIS A N 1
ATOM 784 C CA . HIS A 1 97 ? -11.295 6.909 -1.239 1.00 81.56 97 HIS A CA 1
ATOM 785 C C . HIS A 1 97 ? -12.646 7.004 -0.501 1.00 81.56 97 HIS A C 1
ATOM 787 O O . HIS A 1 97 ? -12.767 6.517 0.623 1.00 81.56 97 HIS A O 1
ATOM 793 N N . GLN A 1 98 ? -13.679 7.585 -1.126 1.00 81.56 98 GLN A N 1
ATOM 794 C CA . GLN A 1 98 ? -15.030 7.660 -0.552 1.00 81.56 98 GLN A CA 1
ATOM 795 C C . GLN A 1 98 ? -15.680 6.279 -0.386 1.00 81.56 98 GLN A C 1
ATOM 797 O O . GLN A 1 98 ? -16.278 6.009 0.654 1.00 81.56 98 GLN A O 1
ATOM 802 N N . LYS A 1 99 ? -15.528 5.378 -1.367 1.00 82.88 99 LYS A N 1
ATOM 803 C CA . LYS A 1 99 ? -16.043 4.002 -1.271 1.00 82.88 99 LYS A CA 1
ATOM 804 C C . LYS A 1 99 ? -15.323 3.230 -0.168 1.00 82.88 99 LYS A C 1
ATOM 806 O O . LYS A 1 99 ? -15.970 2.547 0.620 1.00 82.88 99 LYS A O 1
ATOM 811 N N . THR A 1 100 ? -14.005 3.397 -0.053 1.00 79.25 100 THR A N 1
ATOM 812 C CA . THR A 1 100 ? -13.209 2.799 1.030 1.00 79.25 100 THR A CA 1
ATOM 813 C C . THR A 1 100 ? -13.667 3.297 2.402 1.00 79.25 100 THR A C 1
ATOM 815 O O . THR A 1 100 ? -13.821 2.508 3.333 1.00 79.25 100 THR A O 1
ATOM 818 N N . MET A 1 101 ? -13.958 4.594 2.526 1.00 81.50 101 MET A N 1
ATOM 819 C CA . MET A 1 101 ? -14.503 5.180 3.752 1.00 81.50 101 MET A CA 1
ATOM 820 C C . MET A 1 101 ? -15.888 4.612 4.099 1.00 81.50 101 MET A C 1
ATOM 822 O O . MET A 1 101 ? -16.127 4.258 5.254 1.00 81.50 101 MET A O 1
ATOM 826 N N . GLN A 1 102 ? -16.783 4.485 3.115 1.00 83.31 102 GLN A N 1
ATOM 827 C CA . GLN A 1 102 ? -18.106 3.881 3.310 1.00 83.31 102 GLN A CA 1
ATOM 828 C C . GLN A 1 102 ? -18.007 2.416 3.750 1.00 83.31 102 GLN A C 1
ATOM 830 O O . GLN A 1 102 ? -18.722 2.007 4.662 1.00 83.31 102 GLN A O 1
ATOM 835 N N . LEU A 1 103 ? -17.103 1.637 3.150 1.00 83.38 103 LEU A N 1
ATOM 836 C CA . LEU A 1 103 ? -16.850 0.253 3.554 1.00 83.38 103 LEU A CA 1
ATOM 837 C C . LEU A 1 103 ? -16.364 0.171 5.004 1.00 83.38 103 LEU A C 1
ATOM 839 O O . LEU A 1 103 ? -16.949 -0.572 5.789 1.00 83.38 103 LEU A O 1
ATOM 843 N N . LEU A 1 104 ? -15.366 0.972 5.398 1.00 80.38 104 LEU A N 1
ATOM 844 C CA . LEU A 1 104 ? -14.889 0.982 6.787 1.00 80.38 104 LEU A CA 1
ATOM 845 C C . LEU A 1 104 ? -15.989 1.395 7.775 1.00 80.38 104 LEU A C 1
ATOM 847 O O . LEU A 1 104 ? -16.097 0.812 8.852 1.00 80.38 104 LEU A O 1
ATOM 851 N N . SER A 1 105 ? -16.821 2.372 7.411 1.00 81.12 105 SER A N 1
ATOM 852 C CA . SER A 1 105 ? -17.955 2.786 8.241 1.00 81.12 105 SER A CA 1
ATOM 853 C C . SER A 1 105 ? -18.986 1.661 8.400 1.00 81.12 105 SER A C 1
ATOM 855 O O . SER A 1 105 ? -19.422 1.402 9.523 1.00 81.12 105 SER A O 1
ATOM 857 N N . LYS A 1 106 ? -19.310 0.936 7.320 1.00 84.75 106 LYS A N 1
ATOM 858 C CA . LYS A 1 106 ? -20.204 -0.233 7.366 1.00 84.75 106 LYS A CA 1
ATOM 859 C C . LYS A 1 106 ? -19.642 -1.363 8.225 1.00 84.75 106 LYS A C 1
ATOM 861 O O . LYS A 1 106 ? -20.395 -1.945 8.996 1.00 84.75 106 LYS A O 1
ATOM 866 N N . VAL A 1 107 ? -18.341 -1.643 8.142 1.00 83.56 107 VAL A N 1
ATOM 867 C CA . VAL A 1 107 ? -17.686 -2.669 8.975 1.00 83.56 107 VAL A CA 1
ATOM 868 C C . VAL A 1 107 ? -17.792 -2.320 10.459 1.00 83.56 107 VAL A C 1
ATOM 870 O O . VAL A 1 107 ? -18.113 -3.180 11.274 1.00 83.56 107 VAL A O 1
ATOM 873 N N . ILE A 1 108 ? -17.594 -1.051 10.817 1.00 82.00 108 ILE A N 1
ATOM 874 C CA . ILE A 1 108 ? -17.741 -0.610 12.208 1.00 82.00 108 ILE A CA 1
ATOM 875 C C . ILE A 1 108 ? -19.195 -0.706 12.666 1.00 82.00 108 ILE A C 1
ATOM 877 O O . ILE A 1 108 ? -19.450 -1.140 13.784 1.00 82.00 108 ILE A O 1
ATOM 881 N N . HIS A 1 109 ? -20.152 -0.318 11.823 1.00 83.25 109 HIS A N 1
ATOM 882 C CA . HIS A 1 109 ? -21.570 -0.443 12.155 1.00 83.25 109 HIS A CA 1
ATOM 883 C C . HIS A 1 109 ? -21.986 -1.913 12.324 1.00 83.25 109 HIS A C 1
ATOM 885 O O . HIS A 1 109 ? -22.732 -2.258 13.238 1.00 83.25 109 HIS A O 1
ATOM 891 N N . PHE A 1 110 ? -21.469 -2.798 11.472 1.00 85.00 110 PHE A N 1
ATOM 892 C CA . PHE A 1 110 ? -21.656 -4.239 11.599 1.00 85.00 110 PHE A CA 1
ATOM 893 C C . PHE A 1 110 ? -21.092 -4.767 12.925 1.00 85.00 110 PHE A C 1
ATOM 895 O O . PHE A 1 110 ? -21.797 -5.471 13.643 1.00 85.00 110 PHE A O 1
ATOM 902 N N . ASP A 1 111 ? -19.880 -4.358 13.310 1.00 80.81 111 ASP A N 1
ATOM 903 C CA . ASP A 1 111 ? -19.299 -4.727 14.606 1.00 80.81 111 ASP A CA 1
ATOM 904 C C . ASP A 1 111 ? -20.114 -4.194 15.796 1.00 80.81 111 ASP A C 1
ATOM 906 O O . ASP A 1 111 ? -20.353 -4.906 16.771 1.00 80.81 111 ASP A 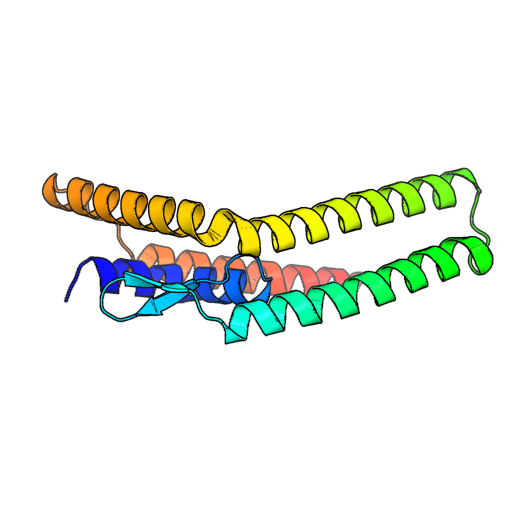O 1
ATOM 910 N N . GLN A 1 112 ? -20.613 -2.959 15.708 1.00 82.50 112 GLN A N 1
ATOM 911 C CA . GLN A 1 112 ? -21.510 -2.403 16.723 1.00 82.50 112 GLN A CA 1
ATOM 912 C C . GLN A 1 112 ? -22.788 -3.237 16.866 1.00 82.50 112 GLN A C 1
ATOM 914 O O . GLN A 1 112 ? -23.244 -3.463 17.988 1.00 82.50 112 GLN A O 1
ATOM 919 N N . ASN A 1 113 ? -23.353 -3.715 15.755 1.00 84.44 113 ASN A N 1
ATOM 920 C CA . ASN A 1 113 ? -24.528 -4.583 15.765 1.00 84.44 113 ASN A CA 1
ATOM 921 C C . ASN A 1 113 ? -24.221 -5.962 16.361 1.00 84.44 113 ASN A C 1
ATOM 923 O O . ASN A 1 113 ? -24.991 -6.432 17.197 1.00 84.44 113 ASN A O 1
ATOM 927 N N . LEU A 1 114 ? -23.080 -6.567 16.023 1.00 82.31 114 LEU A N 1
ATOM 928 C CA . LEU A 1 114 ? -22.625 -7.811 16.654 1.00 82.31 114 LEU A CA 1
ATOM 929 C C . LEU A 1 114 ? -22.478 -7.655 18.172 1.00 82.31 114 LEU A C 1
ATOM 931 O O . LEU A 1 114 ? -22.925 -8.512 18.933 1.00 82.31 114 LEU A O 1
ATOM 935 N N . HIS A 1 115 ? -21.937 -6.520 18.620 1.00 80.44 115 HIS A N 1
ATOM 936 C CA . HIS A 1 115 ? -21.794 -6.236 20.044 1.00 80.44 115 HIS A CA 1
ATOM 937 C C . HIS A 1 115 ? -23.146 -6.112 20.759 1.00 80.44 115 HIS A C 1
ATOM 939 O O . HIS A 1 115 ? -23.273 -6.560 21.900 1.00 80.44 115 HIS A O 1
ATOM 945 N N . LYS A 1 116 ? -24.159 -5.526 20.100 1.00 83.06 116 LYS A N 1
ATOM 946 C CA . LYS A 1 116 ? -25.542 -5.467 20.613 1.00 83.06 116 LYS A CA 1
ATOM 947 C C . LYS A 1 116 ? -26.175 -6.858 20.719 1.00 83.06 116 LYS A C 1
ATOM 949 O O . LYS A 1 116 ? -26.942 -7.092 21.641 1.00 83.06 116 LYS A O 1
ATOM 954 N N . MET A 1 117 ? -25.811 -7.780 19.828 1.00 84.44 117 MET A N 1
ATOM 955 C CA . MET A 1 117 ? -26.246 -9.186 19.845 1.00 84.44 117 MET A CA 1
ATOM 956 C C . MET A 1 117 ? -25.461 -10.056 20.846 1.00 84.44 117 MET A C 1
ATOM 958 O O . MET A 1 117 ? -25.601 -11.274 20.851 1.00 84.44 117 MET A O 1
ATOM 962 N N . GLY A 1 118 ? -24.609 -9.457 21.686 1.00 80.56 118 GLY A N 1
ATOM 963 C CA . GLY A 1 118 ? -23.821 -10.172 22.695 1.00 80.56 118 GLY A CA 1
ATOM 964 C C . GLY A 1 118 ? -22.519 -10.791 22.173 1.00 80.56 118 GLY A C 1
ATOM 965 O O . GLY A 1 118 ? -21.723 -11.294 22.967 1.00 80.56 118 GLY A O 1
ATOM 966 N N . VAL A 1 119 ? -22.234 -10.697 20.870 1.00 77.19 119 VAL A N 1
ATOM 967 C CA . VAL A 1 119 ? -20.988 -11.197 20.277 1.00 77.19 119 VAL A CA 1
ATOM 968 C C . VAL A 1 119 ? -19.887 -10.154 20.465 1.00 77.19 119 VAL A C 1
ATOM 970 O O . VAL A 1 119 ? -19.860 -9.110 19.814 1.00 77.19 119 VAL A O 1
ATOM 973 N N . ARG A 1 120 ? -18.951 -10.425 21.381 1.00 74.62 120 ARG A N 1
ATOM 974 C CA . ARG A 1 120 ? -17.821 -9.528 21.664 1.00 74.62 120 ARG A CA 1
ATOM 975 C C . ARG A 1 120 ? -16.537 -10.028 21.015 1.00 74.62 120 ARG A C 1
ATOM 977 O O . ARG A 1 120 ? -16.004 -11.069 21.390 1.00 74.62 120 ARG A O 1
ATOM 984 N N . ILE A 1 121 ? -15.973 -9.228 20.114 1.00 73.12 121 ILE A N 1
ATOM 985 C CA . ILE A 1 121 ? -14.627 -9.465 19.587 1.00 73.12 121 ILE A CA 1
ATOM 986 C C . ILE A 1 121 ? -13.589 -9.086 20.653 1.00 73.12 121 ILE A C 1
ATOM 988 O O . ILE A 1 121 ? -13.564 -7.960 21.159 1.00 73.12 121 ILE A O 1
ATOM 992 N N . ASN A 1 122 ? -12.687 -10.017 20.985 1.00 78.62 122 ASN A N 1
ATOM 993 C CA . ASN A 1 122 ? -11.547 -9.724 21.852 1.00 78.62 122 ASN A CA 1
ATOM 994 C C . ASN A 1 122 ? -10.441 -8.999 21.064 1.00 78.62 122 ASN A C 1
ATOM 996 O O . ASN A 1 122 ? -9.498 -9.594 20.537 1.00 78.62 122 ASN A O 1
ATOM 1000 N N . TYR A 1 123 ? -10.558 -7.677 21.026 1.00 73.62 123 TYR A N 1
ATOM 1001 C CA . TYR A 1 123 ? -9.630 -6.780 20.344 1.00 73.62 123 TYR A CA 1
ATOM 1002 C C . TYR A 1 123 ? -8.186 -6.829 20.858 1.00 73.62 123 TYR A C 1
ATOM 1004 O O . TYR A 1 123 ? -7.258 -6.592 20.085 1.00 73.62 123 TYR A O 1
ATOM 1012 N N . GLN A 1 124 ? -7.964 -7.158 22.135 1.00 74.12 124 GLN A N 1
ATOM 1013 C CA . GLN A 1 124 ? -6.608 -7.300 22.677 1.00 74.12 124 GLN A CA 1
ATOM 1014 C C . GLN A 1 124 ? -5.913 -8.536 22.104 1.00 74.12 124 GLN A C 1
ATOM 1016 O O . GLN A 1 124 ? -4.761 -8.449 21.671 1.00 74.12 124 GLN A O 1
ATOM 1021 N N . LYS A 1 125 ? -6.636 -9.662 22.029 1.00 78.69 125 LYS A N 1
ATOM 1022 C CA . LYS A 1 125 ? -6.138 -10.891 21.397 1.00 78.69 125 LYS A CA 1
ATOM 1023 C C . LYS A 1 125 ? -5.799 -10.646 19.925 1.00 78.69 125 LYS A C 1
ATOM 1025 O O . LYS A 1 125 ? -4.728 -11.050 19.476 1.00 78.69 125 LYS A O 1
ATOM 1030 N N . GLN A 1 126 ? -6.653 -9.916 19.205 1.00 76.81 126 GLN A N 1
ATOM 1031 C CA . GLN A 1 126 ? -6.418 -9.600 17.794 1.00 76.81 126 GLN A CA 1
ATOM 1032 C C . GLN A 1 126 ? -5.231 -8.651 17.586 1.00 76.81 126 GLN A C 1
ATOM 1034 O O . GLN A 1 126 ? -4.410 -8.885 16.703 1.00 76.81 126 GLN A O 1
ATOM 1039 N N . LYS A 1 127 ? -5.077 -7.628 18.436 1.00 75.56 127 LYS A N 1
ATOM 1040 C CA . LYS A 1 127 ? -3.907 -6.739 18.401 1.00 75.56 127 LYS A CA 1
ATOM 1041 C C . LYS A 1 127 ? -2.606 -7.519 18.608 1.00 75.56 127 LYS A C 1
ATOM 1043 O O . LYS A 1 127 ? -1.663 -7.315 17.851 1.00 75.56 127 LYS A O 1
ATOM 1048 N N . LYS A 1 128 ? -2.561 -8.424 19.597 1.00 79.06 128 LYS A N 1
ATOM 1049 C CA . LYS A 1 128 ? -1.384 -9.272 19.857 1.00 79.06 128 LYS A CA 1
ATOM 1050 C C . LYS A 1 128 ? -1.084 -10.182 18.664 1.00 79.06 128 LYS A C 1
ATOM 1052 O O . LYS A 1 128 ? 0.065 -10.263 18.253 1.00 79.06 128 LYS A O 1
ATOM 1057 N N . ARG A 1 129 ? -2.112 -10.799 18.071 1.00 77.50 129 ARG A N 1
ATOM 1058 C CA . ARG A 1 129 ? -1.973 -11.645 16.875 1.00 77.50 129 ARG A CA 1
ATOM 1059 C C . ARG A 1 129 ? -1.395 -10.873 15.688 1.00 77.50 129 ARG A C 1
ATOM 1061 O O . ARG A 1 129 ? -0.433 -11.342 15.096 1.00 77.50 129 ARG A O 1
ATOM 1068 N N . ASN A 1 130 ? -1.925 -9.685 15.395 1.00 74.25 130 ASN A N 1
ATOM 1069 C CA . ASN A 1 130 ? -1.407 -8.838 14.319 1.00 74.25 130 ASN A CA 1
ATOM 1070 C C . ASN A 1 130 ? 0.062 -8.460 14.563 1.00 74.25 130 ASN A C 1
ATOM 1072 O O . ASN A 1 130 ? 0.865 -8.505 13.644 1.00 74.25 130 ASN A O 1
ATOM 1076 N N . LEU A 1 131 ? 0.427 -8.122 15.803 1.00 76.00 131 LEU A N 1
ATOM 1077 C CA . LEU A 1 131 ? 1.795 -7.732 16.154 1.00 76.00 131 LEU A CA 1
ATOM 1078 C C . LEU A 1 131 ? 2.775 -8.909 16.015 1.00 76.00 131 LEU A C 1
ATOM 1080 O O . LEU A 1 131 ? 3.826 -8.756 15.403 1.00 76.00 131 LEU A O 1
ATOM 1084 N N . VAL A 1 132 ? 2.395 -10.095 16.502 1.00 79.19 132 VAL A N 1
ATOM 1085 C CA . VAL A 1 132 ? 3.185 -11.326 16.332 1.00 79.19 132 VAL A CA 1
ATOM 1086 C C . VAL A 1 132 ? 3.363 -11.653 14.854 1.00 79.19 132 VAL A C 1
ATOM 1088 O O . VAL A 1 132 ? 4.476 -11.924 14.431 1.00 79.19 132 VAL A O 1
ATOM 1091 N N . GLN A 1 133 ? 2.296 -11.584 14.059 1.00 77.19 133 GLN A N 1
ATOM 1092 C CA . GLN A 1 133 ? 2.356 -11.901 12.633 1.00 77.19 133 GLN A CA 1
ATOM 1093 C C . GLN A 1 133 ? 3.279 -10.944 11.864 1.00 77.19 133 GLN A C 1
ATOM 1095 O O . GLN A 1 133 ? 3.979 -11.368 10.952 1.00 77.19 133 GLN A O 1
ATOM 1100 N N . LEU A 1 134 ? 3.326 -9.670 12.261 1.00 71.62 134 LEU A N 1
ATOM 1101 C CA . LEU A 1 134 ? 4.253 -8.698 11.686 1.00 71.62 134 LEU A CA 1
ATOM 1102 C C . LEU A 1 134 ? 5.706 -8.969 12.066 1.00 71.62 134 LEU A C 1
ATOM 1104 O O . LEU A 1 134 ? 6.565 -8.944 11.192 1.00 71.62 134 LEU A O 1
ATOM 1108 N N . LEU A 1 135 ? 5.976 -9.268 13.338 1.00 77.88 135 LEU A N 1
ATOM 1109 C CA . LEU A 1 135 ? 7.324 -9.630 13.780 1.00 77.88 135 LEU A CA 1
ATOM 1110 C C . LEU A 1 135 ? 7.812 -10.907 13.089 1.00 77.88 135 LEU A C 1
ATOM 1112 O O . LEU A 1 135 ? 8.928 -10.941 12.590 1.00 77.88 135 LEU A O 1
ATOM 1116 N N . PHE A 1 136 ? 6.957 -11.927 12.996 1.00 77.12 136 PHE A N 1
ATOM 1117 C CA . PHE A 1 136 ? 7.310 -13.201 12.372 1.00 77.12 136 PHE A CA 1
ATOM 1118 C C . PHE A 1 136 ? 7.567 -13.064 10.867 1.00 77.12 136 PHE A C 1
ATOM 1120 O O . PHE A 1 136 ? 8.504 -13.662 10.350 1.00 77.12 136 PHE A O 1
ATOM 1127 N N . ASN A 1 137 ? 6.767 -12.257 10.160 1.00 69.75 137 ASN A N 1
ATOM 1128 C CA . ASN A 1 137 ? 6.994 -11.993 8.739 1.00 69.75 137 ASN A CA 1
ATOM 1129 C C . ASN A 1 137 ? 8.303 -11.228 8.499 1.00 69.75 137 ASN A C 1
ATOM 1131 O O . ASN A 1 137 ? 8.988 -11.528 7.530 1.00 69.75 137 ASN A O 1
ATOM 1135 N N . ASN A 1 138 ? 8.662 -10.283 9.373 1.00 63.66 138 ASN A N 1
ATOM 1136 C CA . ASN A 1 138 ? 9.912 -9.531 9.246 1.00 63.66 138 ASN A CA 1
ATOM 1137 C C . ASN A 1 138 ? 11.140 -10.407 9.545 1.00 63.66 138 ASN A C 1
ATOM 1139 O O . ASN A 1 138 ? 12.086 -10.398 8.768 1.00 63.66 138 ASN A O 1
ATOM 1143 N N . LEU A 1 139 ? 11.090 -11.225 10.603 1.00 66.12 139 LEU A N 1
ATOM 1144 C CA . LEU A 1 139 ? 12.172 -12.159 10.950 1.00 66.12 139 LEU A CA 1
ATOM 1145 C C . LEU A 1 139 ? 12.405 -13.204 9.852 1.00 66.12 139 LEU A C 1
ATOM 1147 O O . LEU A 1 139 ? 13.539 -13.531 9.524 1.00 66.12 139 LEU A O 1
ATOM 1151 N N . LYS A 1 140 ? 11.330 -13.692 9.225 1.00 70.62 140 LYS A N 1
ATOM 1152 C CA . LYS A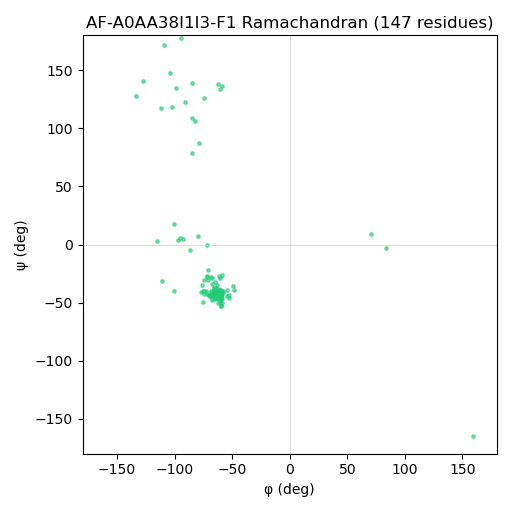 1 140 ? 11.432 -14.651 8.120 1.00 70.62 140 LYS A CA 1
ATOM 1153 C C . LYS A 1 140 ? 12.060 -14.039 6.861 1.00 70.62 140 LYS A C 1
ATOM 1155 O O . LYS A 1 140 ? 12.670 -14.761 6.080 1.00 70.62 140 LYS A O 1
ATOM 1160 N N . ILE A 1 141 ? 11.898 -12.730 6.646 1.00 60.78 141 ILE A N 1
ATOM 1161 C CA . ILE A 1 141 ? 12.567 -12.006 5.556 1.00 60.78 141 ILE A CA 1
ATOM 1162 C C . ILE A 1 141 ? 14.065 -11.860 5.866 1.00 60.78 141 ILE A C 1
ATOM 1164 O O . ILE A 1 141 ? 14.871 -12.146 4.987 1.00 60.78 141 ILE A O 1
ATOM 1168 N N . GLU A 1 142 ? 14.440 -11.532 7.108 1.00 60.72 142 GLU A N 1
ATOM 1169 C CA . GLU A 1 142 ? 15.850 -11.460 7.536 1.00 60.72 142 GLU A CA 1
ATOM 1170 C C . GLU A 1 142 ? 16.574 -12.815 7.438 1.00 60.72 142 GLU A C 1
ATOM 1172 O O . GLU A 1 142 ? 17.714 -12.878 6.980 1.00 60.72 142 GLU A O 1
ATOM 1177 N N . GLU A 1 143 ? 15.926 -13.926 7.802 1.00 64.69 143 GLU A N 1
ATOM 1178 C CA . GLU A 1 143 ? 16.513 -15.268 7.637 1.00 64.69 143 GLU A CA 1
ATOM 1179 C C . GLU A 1 143 ? 16.705 -15.650 6.160 1.00 64.69 143 GLU A C 1
ATOM 1181 O O . GLU A 1 143 ? 17.711 -16.262 5.806 1.00 64.69 143 GLU A O 1
ATOM 1186 N N . LEU A 1 144 ? 15.774 -15.261 5.281 1.00 62.03 144 LEU A N 1
ATOM 1187 C CA . LEU A 1 144 ? 15.878 -15.502 3.836 1.00 62.03 144 LEU A CA 1
ATOM 1188 C C . LEU A 1 144 ? 16.939 -14.627 3.155 1.00 62.03 144 LEU A C 1
ATOM 1190 O O . LEU A 1 144 ? 17.486 -15.034 2.129 1.00 62.03 144 LEU A O 1
ATOM 1194 N N . GLU A 1 145 ? 17.222 -13.440 3.691 1.00 57.56 145 GLU A N 1
ATOM 1195 C CA . GLU A 1 145 ? 18.332 -12.596 3.238 1.00 57.56 145 GLU A CA 1
ATOM 1196 C C . GLU A 1 145 ? 19.683 -13.137 3.727 1.00 57.56 145 GLU A C 1
ATOM 1198 O O . GLU A 1 145 ? 20.621 -13.212 2.936 1.00 57.56 145 GLU A O 1
ATOM 1203 N N . ASN A 1 146 ? 19.763 -13.626 4.969 1.00 60.84 146 ASN A N 1
ATOM 1204 C CA . ASN A 1 146 ? 20.988 -14.214 5.526 1.00 60.84 146 ASN A CA 1
ATOM 1205 C C . ASN A 1 146 ? 21.358 -15.584 4.928 1.00 60.84 146 ASN A C 1
ATOM 1207 O O . ASN A 1 146 ? 22.521 -15.966 4.977 1.00 60.84 146 ASN A O 1
ATOM 1211 N N . GLN A 1 147 ? 20.405 -16.322 4.348 1.00 54.59 147 GLN A N 1
ATOM 1212 C CA . GLN A 1 147 ? 20.668 -17.588 3.641 1.00 54.59 147 GLN A CA 1
ATOM 1213 C C . GLN A 1 147 ? 21.045 -17.414 2.157 1.00 54.59 147 GLN A C 1
ATOM 1215 O O . GLN A 1 147 ? 21.332 -18.402 1.484 1.00 54.59 147 GLN A O 1
ATOM 1220 N N . LYS A 1 148 ? 21.006 -16.185 1.621 1.00 51.34 148 LYS A N 1
ATOM 1221 C CA . LYS A 1 148 ? 21.396 -15.867 0.232 1.00 51.34 148 LYS A CA 1
ATOM 1222 C C . LYS A 1 148 ? 22.831 -15.334 0.097 1.00 51.34 148 LYS A C 1
ATOM 1224 O O . LYS A 1 148 ? 23.214 -14.957 -1.012 1.00 51.34 148 LYS A O 1
ATOM 1229 N N . ILE A 1 149 ? 23.586 -15.298 1.196 1.00 45.00 149 ILE A N 1
ATOM 1230 C CA . ILE A 1 149 ? 25.032 -15.025 1.261 1.00 45.00 149 ILE A CA 1
ATOM 1231 C C . ILE A 1 149 ? 25.758 -16.367 1.353 1.00 45.00 149 ILE A C 1
ATOM 1233 O O . ILE A 1 149 ? 26.770 -16.526 0.638 1.00 45.00 149 ILE A O 1
#